Protein AF-A0A972ZC55-F1 (afdb_monomer_lite)

pLDDT: mean 85.45, std 12.73, range [36.0, 97.75]

Radius of gyration: 13.59 Å; chains: 1; bounding box: 38×30×30 Å

Secondary structure (DSSP, 8-state):
----EE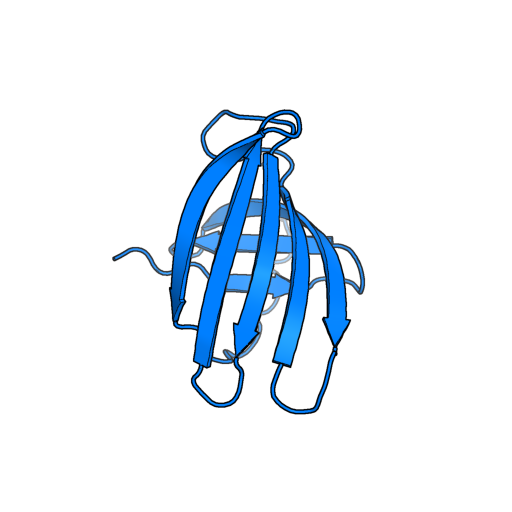EE-SSSEEEEEETTEEEEEEEEEEEE-SSSEEEEEEEES-BTTBSSEEEEEEEETTTTEEEEEEEETTEEEEEEEEE----PPPPPP---

Foldseek 3Di:
DWDKDWADPDQFWIFIDTPRDTDWIWTKHKDDPDPFKIWMWTAICDDPNAHQKIWIKMGGNVQQKMKIFIDGPNHTDDIDIDGHDDDPDDDDDPDD

Sequence (96 aa):
MSTHTVTYETETTDYVTASGNLVGQGTYEYVRLDDQIGVVTYQPEEYRGMTNVVLHAIFDFSRGTDQAVLEHEGKPFAVAVGTFRDVPTPPREASR

Structure (mmCIF, N/CA/C/O backbone):
data_AF-A0A972ZC55-F1
#
_entry.id   AF-A0A972ZC55-F1
#
loop_
_atom_site.group_PDB
_atom_site.id
_atom_site.type_symbol
_atom_site.label_atom_id
_atom_site.label_alt_id
_atom_site.label_comp_id
_atom_site.label_asym_id
_atom_site.label_entity_id
_atom_site.label_seq_id
_atom_site.pdbx_PDB_ins_code
_atom_site.Cartn_x
_atom_site.Cartn_y
_atom_site.Cartn_z
_atom_site.occupancy
_atom_site.B_iso_or_equiv
_atom_site.auth_seq_id
_atom_site.auth_comp_id
_atom_site.auth_asym_id
_atom_site.auth_atom_id
_atom_site.pdbx_PDB_model_num
ATOM 1 N N . MET A 1 1 ? -1.656 17.714 -8.186 1.00 55.06 1 MET A N 1
ATOM 2 C CA . MET A 1 1 ? -1.046 16.372 -8.089 1.00 55.06 1 MET A CA 1
ATOM 3 C C . MET A 1 1 ? 0.065 16.449 -7.062 1.00 55.06 1 MET A C 1
ATOM 5 O O . MET A 1 1 ? 0.916 17.317 -7.208 1.00 55.06 1 MET A O 1
ATOM 9 N N . SER A 1 2 ? 0.021 15.624 -6.020 1.00 68.00 2 SER A N 1
ATOM 10 C CA . SER A 1 2 ? 1.115 15.465 -5.058 1.00 68.00 2 SER A CA 1
ATOM 11 C C . SER A 1 2 ? 1.771 14.106 -5.283 1.00 68.00 2 SER A C 1
ATOM 13 O O . SER A 1 2 ? 1.077 13.098 -5.395 1.00 68.00 2 SER A O 1
ATOM 15 N N . THR A 1 3 ? 3.099 14.088 -5.383 1.00 76.50 3 THR A N 1
ATOM 16 C CA . THR A 1 3 ? 3.882 12.853 -5.497 1.00 76.50 3 THR A CA 1
ATOM 17 C C . THR A 1 3 ? 4.349 12.445 -4.111 1.00 76.50 3 THR A C 1
ATOM 19 O O . THR A 1 3 ? 4.932 13.262 -3.397 1.00 76.50 3 THR A O 1
ATOM 22 N N . HIS A 1 4 ? 4.111 11.186 -3.761 1.00 78.56 4 HIS A N 1
ATOM 23 C CA . HIS A 1 4 ? 4.614 10.568 -2.543 1.00 78.56 4 HIS A CA 1
ATOM 24 C C . HIS A 1 4 ? 5.533 9.416 -2.939 1.00 78.56 4 HIS A C 1
ATOM 26 O O . HIS A 1 4 ? 5.240 8.701 -3.898 1.00 78.56 4 HIS A O 1
ATOM 32 N N . THR A 1 5 ? 6.630 9.250 -2.210 1.00 79.94 5 THR A N 1
ATOM 33 C CA . THR A 1 5 ? 7.506 8.086 -2.332 1.00 79.94 5 THR A CA 1
ATOM 34 C C . THR A 1 5 ? 7.288 7.220 -1.107 1.00 79.94 5 THR A C 1
ATOM 36 O O . THR A 1 5 ? 7.568 7.660 0.008 1.00 79.94 5 THR A O 1
ATOM 39 N N . VAL A 1 6 ? 6.780 6.011 -1.328 1.00 80.88 6 VAL A N 1
ATOM 40 C CA . VAL A 1 6 ? 6.683 4.973 -0.300 1.00 80.88 6 VAL A CA 1
ATOM 41 C C . VAL A 1 6 ? 7.980 4.175 -0.321 1.00 80.88 6 VAL A C 1
ATOM 43 O O . VAL A 1 6 ? 8.403 3.710 -1.381 1.00 80.88 6 VAL A O 1
ATOM 46 N N . THR A 1 7 ? 8.612 4.034 0.837 1.00 80.56 7 THR 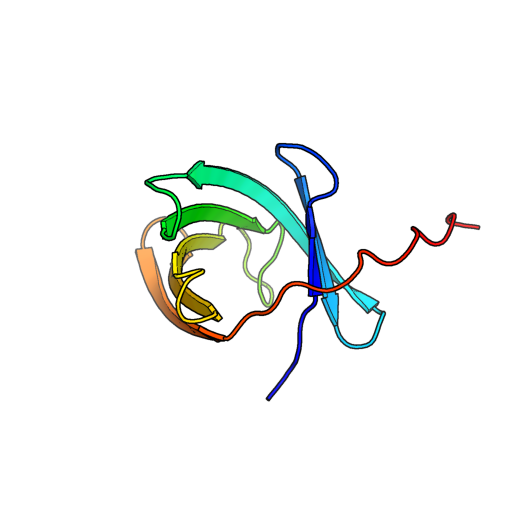A N 1
ATOM 47 C CA . THR A 1 7 ? 9.803 3.211 1.018 1.00 80.56 7 THR A CA 1
ATOM 48 C C . THR A 1 7 ? 9.484 2.077 1.976 1.00 80.56 7 THR A C 1
ATOM 50 O O . THR A 1 7 ? 9.211 2.317 3.148 1.00 80.56 7 THR A O 1
ATOM 53 N N . TYR A 1 8 ? 9.592 0.846 1.487 1.00 77.50 8 TYR A N 1
ATOM 54 C CA . TYR A 1 8 ? 9.500 -0.363 2.298 1.00 77.50 8 TYR A CA 1
ATOM 55 C C . TYR A 1 8 ? 10.838 -0.573 3.023 1.00 77.50 8 TYR A C 1
ATOM 57 O O . TYR A 1 8 ? 11.848 -0.877 2.387 1.00 77.50 8 TYR A O 1
ATOM 65 N N . GLU A 1 9 ? 10.875 -0.315 4.335 1.00 74.12 9 GLU A N 1
ATOM 66 C CA . GLU A 1 9 ? 12.100 -0.410 5.147 1.00 74.12 9 GLU A CA 1
ATOM 67 C C . GLU A 1 9 ? 12.385 -1.859 5.549 1.00 74.12 9 GLU A C 1
ATOM 69 O O . GLU A 1 9 ? 13.531 -2.312 5.517 1.00 74.12 9 GLU A O 1
ATOM 74 N N . THR A 1 10 ? 11.333 -2.589 5.907 1.00 79.75 10 THR A N 1
ATOM 75 C CA . THR A 1 10 ? 11.392 -4.013 6.243 1.00 79.75 10 THR A CA 1
ATOM 76 C C . THR A 1 10 ? 10.303 -4.773 5.489 1.00 79.75 10 THR A C 1
ATOM 78 O O . THR A 1 10 ? 9.567 -4.194 4.690 1.00 79.75 10 THR A O 1
ATOM 81 N N . GLU A 1 11 ? 10.173 -6.073 5.755 1.00 78.88 11 GLU A N 1
ATOM 82 C CA . GLU A 1 11 ? 9.074 -6.894 5.230 1.00 78.88 11 GLU A CA 1
ATOM 83 C C . GLU A 1 11 ? 7.689 -6.459 5.745 1.00 78.88 11 GLU A C 1
ATOM 85 O O . GLU A 1 11 ? 6.687 -6.861 5.162 1.00 78.88 11 GLU A O 1
ATOM 90 N N . THR A 1 12 ? 7.614 -5.653 6.815 1.00 83.06 12 THR A N 1
ATOM 91 C CA . THR A 1 12 ? 6.342 -5.277 7.462 1.00 83.06 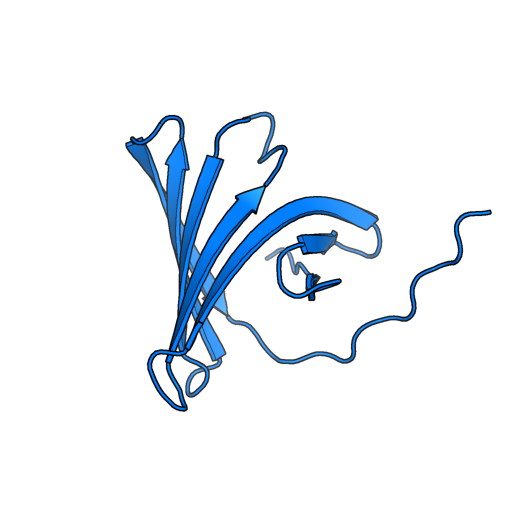12 THR A CA 1
ATOM 92 C C . THR A 1 12 ? 6.195 -3.793 7.787 1.00 83.06 12 THR A C 1
ATOM 94 O O . THR A 1 12 ? 5.115 -3.371 8.197 1.00 83.06 12 THR A O 1
ATOM 97 N N . THR A 1 13 ? 7.243 -2.983 7.624 1.00 83.69 13 THR A N 1
ATOM 98 C CA . THR A 1 13 ? 7.225 -1.543 7.932 1.00 83.69 13 THR A CA 1
ATOM 99 C C . THR A 1 13 ? 7.634 -0.699 6.738 1.00 83.69 13 THR A C 1
ATOM 101 O O . THR A 1 13 ? 8.557 -1.044 5.990 1.00 83.69 13 THR A O 1
ATOM 104 N N . ASP A 1 14 ? 6.963 0.437 6.581 1.00 83.69 14 ASP A N 1
ATOM 105 C CA . ASP A 1 14 ? 7.263 1.417 5.549 1.00 83.69 14 ASP A CA 1
ATOM 106 C C . ASP A 1 14 ? 7.307 2.845 6.108 1.00 83.69 14 ASP A C 1
ATOM 108 O O . ASP A 1 14 ? 6.969 3.129 7.263 1.00 83.69 14 ASP A O 1
ATOM 112 N N . TYR A 1 15 ? 7.753 3.758 5.254 1.00 81.56 15 TYR A N 1
ATOM 113 C CA . TYR A 1 15 ? 7.569 5.178 5.469 1.00 81.56 15 TYR A CA 1
ATOM 114 C C . TYR A 1 15 ? 7.264 5.895 4.159 1.00 81.56 15 TYR A C 1
ATOM 116 O O . TYR A 1 15 ? 7.687 5.493 3.073 1.00 81.56 15 TYR A O 1
ATOM 124 N N . VAL A 1 16 ? 6.540 7.003 4.266 1.00 78.38 16 VAL A N 1
ATOM 125 C CA . VAL A 1 16 ? 6.097 7.817 3.139 1.00 78.38 16 VAL A CA 1
ATOM 126 C C . VAL A 1 16 ? 6.752 9.181 3.222 1.00 78.38 16 VAL A C 1
ATOM 128 O O . VAL A 1 16 ? 6.632 9.894 4.220 1.00 78.38 16 VAL A O 1
ATOM 131 N N . THR A 1 17 ? 7.408 9.578 2.136 1.00 80.19 17 THR A N 1
ATOM 132 C CA . THR A 1 17 ? 7.965 10.922 1.991 1.00 80.19 17 THR A CA 1
ATOM 133 C C . THR A 1 17 ? 7.242 11.722 0.915 1.00 80.19 17 THR A C 1
ATOM 135 O O . THR A 1 17 ? 6.834 11.186 -0.116 1.00 80.19 17 THR A O 1
ATOM 138 N N . ALA A 1 18 ? 7.101 13.029 1.135 1.00 80.25 18 ALA A N 1
ATOM 139 C CA . ALA A 1 18 ? 6.629 13.986 0.140 1.00 80.25 18 ALA A CA 1
ATOM 140 C C . ALA A 1 18 ? 7.548 15.208 0.138 1.00 80.25 18 ALA A C 1
ATOM 142 O O . ALA A 1 18 ? 7.822 15.806 1.181 1.00 80.25 18 ALA A O 1
ATOM 143 N N . SER A 1 19 ? 8.058 15.572 -1.042 1.00 81.94 19 SER A N 1
ATOM 144 C CA . SER A 1 19 ? 9.041 16.657 -1.197 1.00 81.94 19 SER A CA 1
ATOM 145 C C . SER A 1 19 ? 10.260 16.514 -0.266 1.00 81.94 19 SER A C 1
ATOM 147 O O . SER A 1 19 ? 10.766 17.508 0.246 1.00 81.94 19 SER A O 1
ATOM 149 N N . GLY A 1 20 ? 10.702 15.276 -0.017 1.00 77.38 20 GLY A N 1
ATOM 150 C CA . GLY A 1 20 ? 11.833 14.960 0.865 1.00 77.38 20 GLY A CA 1
ATOM 151 C C . GLY A 1 20 ? 11.518 14.937 2.365 1.00 77.38 20 GLY A C 1
ATOM 152 O O . GLY A 1 20 ? 12.387 14.574 3.146 1.00 77.38 20 GLY A O 1
ATOM 153 N N . ASN A 1 21 ? 10.294 15.271 2.781 1.00 77.31 21 ASN A N 1
ATOM 154 C CA . ASN A 1 21 ? 9.893 15.239 4.188 1.00 77.31 21 ASN A CA 1
ATOM 155 C C . ASN A 1 21 ? 9.137 13.952 4.504 1.00 77.31 21 ASN A C 1
ATOM 157 O O . ASN A 1 21 ? 8.317 13.519 3.694 1.00 77.31 21 ASN A O 1
ATOM 161 N N . LEU A 1 22 ? 9.365 13.382 5.688 1.00 80.31 22 LEU A N 1
ATOM 162 C CA . LEU A 1 22 ? 8.536 12.306 6.226 1.00 80.31 22 LEU A CA 1
ATOM 163 C C . LEU A 1 22 ? 7.116 12.837 6.464 1.00 80.31 22 LEU A C 1
ATOM 165 O O . LEU A 1 22 ? 6.931 13.816 7.184 1.00 80.31 22 LEU A O 1
ATOM 169 N N . VAL A 1 23 ? 6.125 12.207 5.836 1.00 79.75 23 VAL A N 1
ATOM 170 C CA . VAL A 1 23 ? 4.705 12.593 5.930 1.00 79.75 23 VAL A CA 1
ATOM 171 C C . VAL A 1 23 ? 3.795 11.442 6.351 1.00 79.75 23 VAL A C 1
ATOM 173 O O . VAL A 1 23 ? 2.592 11.636 6.496 1.00 79.75 23 VAL A O 1
ATOM 176 N N . GLY A 1 24 ? 4.356 10.250 6.542 1.00 78.69 24 GLY A N 1
ATOM 177 C CA . GLY A 1 24 ? 3.642 9.095 7.060 1.00 78.69 24 GLY A CA 1
ATOM 178 C C . GLY A 1 24 ? 4.593 7.944 7.347 1.00 78.69 24 GLY A C 1
ATOM 179 O O . GLY A 1 24 ? 5.674 7.865 6.768 1.00 78.69 24 GLY A O 1
ATOM 180 N N . GLN A 1 25 ? 4.174 7.064 8.241 1.00 89.25 25 GLN A N 1
ATOM 181 C CA . GLN A 1 25 ? 4.810 5.787 8.532 1.00 89.25 25 GLN A CA 1
ATOM 182 C C . GLN A 1 25 ? 3.724 4.801 8.947 1.00 89.25 25 GLN A C 1
ATOM 184 O O . GLN A 1 25 ? 2.668 5.216 9.450 1.00 89.25 25 GLN A O 1
ATOM 189 N N . GLY A 1 26 ? 3.974 3.517 8.742 1.00 88.75 26 GLY A N 1
ATOM 190 C CA . GLY A 1 26 ? 3.016 2.502 9.128 1.00 88.75 26 GLY A CA 1
ATOM 191 C C . GLY A 1 26 ? 3.529 1.089 8.951 1.00 88.75 26 GLY A C 1
ATOM 192 O O . GLY A 1 26 ? 4.696 0.831 8.642 1.00 88.75 26 GLY A O 1
ATOM 193 N N . THR A 1 27 ? 2.611 0.162 9.177 1.00 91.38 27 THR A N 1
ATOM 194 C CA . THR A 1 27 ? 2.826 -1.251 8.895 1.00 91.38 27 THR A CA 1
ATOM 195 C C . THR A 1 27 ? 2.082 -1.643 7.639 1.00 91.38 27 THR A C 1
ATOM 197 O O . THR A 1 27 ? 1.016 -1.101 7.341 1.00 91.38 27 THR A O 1
ATOM 200 N N . TYR A 1 28 ? 2.608 -2.626 6.928 1.00 91.62 28 TYR A N 1
ATOM 201 C CA . TYR A 1 28 ? 1.955 -3.161 5.751 1.00 91.62 28 TYR A CA 1
ATOM 202 C C . TYR A 1 28 ? 2.039 -4.683 5.715 1.00 91.62 28 TYR A C 1
ATOM 204 O O . TYR A 1 28 ? 2.969 -5.295 6.238 1.00 91.62 28 TYR A O 1
ATOM 212 N N . GLU A 1 29 ? 1.061 -5.282 5.051 1.00 91.94 29 GLU A N 1
ATOM 213 C CA . GLU A 1 29 ? 1.082 -6.674 4.629 1.00 91.94 29 GLU A CA 1
ATOM 214 C C . GLU A 1 29 ? 0.959 -6.707 3.112 1.00 91.94 29 GLU A C 1
ATOM 216 O O . GLU A 1 29 ? 0.008 -6.157 2.554 1.00 91.94 29 GLU A O 1
ATOM 221 N N . TYR A 1 30 ? 1.913 -7.348 2.440 1.00 90.50 30 TYR A N 1
ATOM 222 C CA . TYR A 1 30 ? 1.923 -7.477 0.988 1.00 90.50 30 TYR A CA 1
ATOM 223 C C . TYR A 1 30 ? 1.726 -8.931 0.568 1.00 90.50 30 TYR A C 1
ATOM 225 O O . TYR A 1 30 ? 2.443 -9.831 1.005 1.00 90.50 30 TYR A O 1
ATOM 233 N N . VAL A 1 31 ? 0.778 -9.151 -0.338 1.00 92.56 31 VAL A N 1
ATOM 234 C CA . VAL A 1 31 ? 0.503 -10.450 -0.946 1.00 92.56 31 VAL A CA 1
ATOM 235 C C . VAL A 1 31 ? 0.634 -10.316 -2.452 1.00 92.56 31 VAL A C 1
ATOM 237 O O . VAL A 1 31 ? -0.134 -9.609 -3.104 1.00 92.56 31 VAL A O 1
ATOM 240 N N . ARG A 1 32 ? 1.587 -11.043 -3.031 1.00 91.81 32 ARG A N 1
ATOM 241 C CA . ARG A 1 32 ? 1.688 -11.180 -4.483 1.00 91.81 32 ARG A CA 1
ATOM 242 C C . ARG A 1 32 ? 0.656 -12.200 -4.965 1.00 91.81 32 ARG A C 1
ATOM 244 O O . ARG A 1 32 ? 0.704 -13.349 -4.531 1.00 91.81 32 ARG A O 1
ATOM 251 N N . LEU A 1 33 ? -0.260 -11.787 -5.841 1.00 92.75 33 LEU A N 1
ATOM 252 C CA . LEU A 1 33 ? -1.251 -12.691 -6.435 1.00 92.75 33 LEU A CA 1
ATOM 253 C C . LEU A 1 33 ? -0.696 -13.369 -7.689 1.00 92.75 33 LEU A C 1
ATOM 255 O O . LEU A 1 33 ? -0.878 -14.572 -7.864 1.00 92.75 33 LEU A O 1
ATOM 259 N N . ASP A 1 34 ? 0.008 -12.610 -8.529 1.00 92.94 34 ASP A N 1
A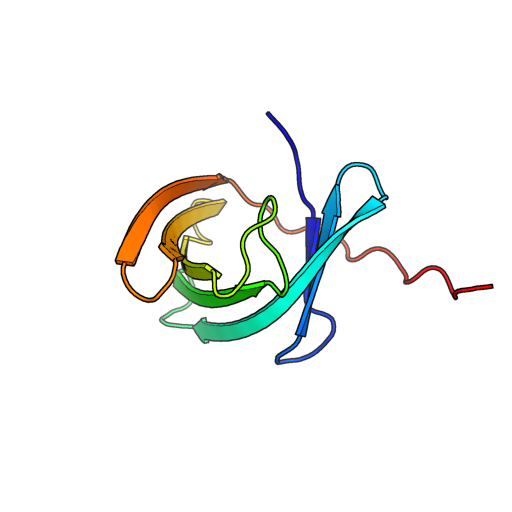TOM 260 C CA . ASP A 1 34 ? 0.721 -13.119 -9.701 1.00 92.94 34 ASP A CA 1
ATOM 261 C C . ASP A 1 34 ? 1.907 -12.207 -10.084 1.00 92.94 34 ASP A C 1
ATOM 263 O O . ASP A 1 34 ? 2.377 -11.381 -9.292 1.00 92.94 34 ASP A O 1
ATOM 267 N N . ASP A 1 35 ? 2.448 -12.377 -11.294 1.00 89.31 35 ASP A N 1
ATOM 268 C CA . ASP A 1 35 ? 3.590 -11.592 -11.756 1.00 89.31 35 ASP A CA 1
ATOM 269 C C . ASP A 1 35 ? 3.291 -10.096 -11.932 1.00 89.31 35 ASP A C 1
ATOM 271 O O . ASP A 1 35 ? 4.223 -9.293 -11.873 1.00 89.31 35 ASP A O 1
ATOM 275 N N . GLN A 1 36 ? 2.023 -9.730 -12.118 1.00 93.31 36 GLN A N 1
ATOM 276 C CA . GLN A 1 36 ? 1.541 -8.397 -12.473 1.00 93.31 36 GLN A CA 1
ATOM 277 C C . GLN A 1 36 ? 0.629 -7.771 -11.416 1.00 93.31 36 GLN A C 1
ATOM 279 O O . GLN A 1 36 ? 0.448 -6.556 -11.443 1.00 93.31 36 GLN A O 1
ATOM 284 N N . ILE A 1 37 ? 0.074 -8.559 -10.497 1.00 95.75 37 ILE A N 1
ATOM 285 C CA . ILE A 1 37 ? -0.897 -8.122 -9.501 1.00 95.75 37 ILE A CA 1
ATOM 286 C C . ILE A 1 37 ? -0.386 -8.406 -8.089 1.00 95.75 37 ILE A C 1
ATOM 288 O O . ILE A 1 37 ? -0.039 -9.537 -7.731 1.00 95.75 37 ILE A O 1
ATOM 292 N N . GLY A 1 38 ? -0.405 -7.370 -7.256 1.00 94.62 38 GLY A N 1
ATOM 293 C CA . GLY A 1 38 ? -0.156 -7.459 -5.820 1.00 94.62 38 GLY A CA 1
ATOM 294 C C . GLY A 1 38 ? -1.275 -6.797 -5.030 1.00 94.62 38 GLY A C 1
ATOM 295 O O . GLY A 1 38 ? -1.918 -5.870 -5.512 1.00 94.62 38 GLY A O 1
ATOM 296 N N . VAL A 1 39 ? -1.506 -7.263 -3.811 1.00 95.12 39 VAL A N 1
ATOM 297 C CA . VAL A 1 39 ? -2.420 -6.639 -2.853 1.00 95.12 39 VAL A CA 1
ATOM 298 C C . VAL A 1 39 ? -1.606 -6.188 -1.657 1.00 95.12 39 VAL A C 1
ATOM 300 O O . VAL A 1 39 ? -0.750 -6.929 -1.178 1.00 95.12 39 VAL A O 1
ATOM 303 N N . VAL A 1 40 ? -1.881 -4.987 -1.166 1.00 92.69 40 VAL A N 1
ATOM 304 C CA . VAL A 1 40 ? -1.325 -4.490 0.087 1.00 92.69 40 VAL A CA 1
ATOM 305 C C . VAL A 1 40 ? -2.449 -4.098 1.029 1.00 92.69 40 VAL A C 1
ATOM 307 O O . VAL A 1 40 ? -3.428 -3.471 0.626 1.00 92.69 40 VAL A O 1
ATOM 310 N N . THR A 1 41 ? -2.297 -4.460 2.294 1.00 94.50 41 THR A N 1
ATOM 311 C CA . THR A 1 41 ? -3.036 -3.834 3.386 1.00 94.50 41 THR A CA 1
ATOM 312 C C . THR A 1 41 ? -2.057 -2.950 4.127 1.00 94.50 41 THR A C 1
ATOM 314 O O . THR A 1 41 ? -1.094 -3.447 4.698 1.00 94.50 41 THR A O 1
ATOM 317 N N . TYR A 1 42 ? -2.275 -1.644 4.075 1.00 91.88 42 TYR A N 1
ATOM 318 C CA . TYR A 1 42 ? -1.431 -0.651 4.718 1.00 91.88 42 TYR A CA 1
ATOM 319 C C . TYR A 1 42 ? -2.175 0.000 5.882 1.00 91.88 42 TYR A C 1
ATOM 321 O O . TYR A 1 42 ? -3.330 0.408 5.748 1.00 91.88 42 TYR A O 1
ATOM 329 N N . GLN A 1 43 ? -1.504 0.110 7.021 1.00 93.75 43 GLN A N 1
ATOM 330 C CA . GLN A 1 43 ? -2.032 0.699 8.240 1.00 93.75 43 GLN A CA 1
ATOM 331 C C . GLN A 1 43 ? -1.097 1.826 8.702 1.00 93.75 43 GLN A C 1
ATOM 333 O O . GLN A 1 43 ? -0.134 1.571 9.431 1.00 93.75 43 GLN A O 1
ATOM 338 N N . PRO A 1 44 ? -1.346 3.074 8.262 1.00 90.31 44 PRO A N 1
ATOM 339 C CA . PRO A 1 44 ? -0.611 4.229 8.757 1.00 90.31 44 PRO A CA 1
ATOM 340 C C . PRO A 1 44 ? -0.916 4.469 10.236 1.00 90.31 44 PRO A C 1
ATOM 342 O O . PRO A 1 44 ? -2.044 4.264 10.691 1.00 90.31 44 PRO A O 1
ATOM 345 N N . GLU A 1 45 ? 0.060 4.998 10.972 1.00 90.56 45 GLU A N 1
ATOM 346 C CA . GLU A 1 45 ? -0.173 5.474 12.343 1.00 90.56 45 GLU A CA 1
ATOM 347 C C . GLU A 1 45 ? -1.188 6.628 12.373 1.00 90.56 45 GLU A C 1
ATOM 349 O O . GLU A 1 45 ? -2.100 6.658 13.202 1.00 90.56 45 GLU A O 1
ATOM 354 N N . GLU A 1 46 ? -1.054 7.556 11.422 1.00 88.94 46 GLU A N 1
ATOM 355 C CA . GLU A 1 46 ? -1.962 8.678 11.223 1.00 88.94 46 GLU A CA 1
ATOM 356 C C . GLU A 1 46 ? -2.145 8.961 9.728 1.00 88.94 46 GLU A C 1
ATOM 358 O O . GLU A 1 46 ? -1.189 9.028 8.953 1.00 88.94 46 GLU A O 1
ATOM 363 N N . TYR A 1 47 ? -3.390 9.183 9.319 1.00 86.31 47 TYR A N 1
ATOM 364 C CA . TYR A 1 47 ? -3.749 9.646 7.989 1.00 86.31 47 TYR A CA 1
ATOM 365 C C . TYR A 1 47 ? -4.619 10.899 8.098 1.00 86.31 47 TYR A C 1
ATOM 367 O O . TYR A 1 47 ? -5.799 10.829 8.438 1.00 86.31 47 TYR A O 1
ATOM 375 N N . ARG A 1 48 ? -4.043 12.066 7.781 1.00 85.56 48 ARG A N 1
ATOM 376 C CA . ARG A 1 48 ? -4.740 13.370 7.803 1.00 85.56 48 ARG A CA 1
ATOM 377 C C . ARG A 1 48 ? -5.443 13.668 9.143 1.00 85.56 48 ARG A C 1
ATOM 379 O O . ARG A 1 48 ? -6.591 14.109 9.139 1.00 85.56 48 ARG A O 1
ATOM 386 N N . GLY A 1 49 ? -4.785 13.418 10.275 1.00 88.50 49 GLY A N 1
ATOM 387 C CA . GLY A 1 49 ? -5.375 13.601 11.607 1.00 88.50 49 GLY A CA 1
ATOM 388 C C . GLY A 1 49 ? -6.263 12.450 12.086 1.00 88.50 49 GLY A C 1
ATOM 389 O O . GLY A 1 49 ? -6.780 12.517 13.198 1.00 88.50 49 GLY A O 1
ATOM 390 N N . MET A 1 50 ? -6.462 11.407 11.274 1.00 89.06 50 MET A N 1
ATOM 391 C CA . MET A 1 50 ? -7.228 10.220 11.655 1.00 89.06 50 MET A CA 1
ATOM 392 C C . MET A 1 50 ? -6.285 9.073 12.001 1.00 89.06 50 MET A C 1
ATOM 394 O O . MET A 1 50 ? -5.413 8.721 11.208 1.00 89.06 50 MET A O 1
ATOM 398 N N . THR A 1 51 ? -6.498 8.454 13.156 1.00 92.00 51 THR A N 1
ATOM 399 C CA . THR A 1 51 ? -5.894 7.165 13.511 1.00 92.00 51 THR A CA 1
ATOM 400 C C . THR A 1 51 ? -6.818 6.020 13.081 1.00 92.00 51 THR A C 1
ATOM 402 O O . THR A 1 51 ? -7.955 6.254 12.661 1.00 92.00 51 THR A O 1
ATOM 405 N N . ASN A 1 52 ? -6.343 4.772 13.164 1.00 92.56 52 ASN A N 1
ATOM 406 C CA . ASN A 1 52 ? -7.118 3.574 12.798 1.00 92.56 52 ASN A CA 1
ATOM 407 C C . ASN A 1 52 ? -7.653 3.605 11.357 1.00 92.56 52 ASN A C 1
ATOM 409 O O . ASN A 1 52 ? -8.762 3.135 11.079 1.00 92.56 52 ASN A O 1
ATOM 413 N N . VAL A 1 53 ? -6.879 4.201 10.452 1.00 94.50 53 VAL A N 1
ATOM 414 C CA . VAL A 1 53 ? -7.146 4.136 9.019 1.00 94.50 53 VAL A CA 1
ATOM 415 C C . VAL A 1 53 ? -6.462 2.897 8.461 1.00 94.50 53 VAL A C 1
ATOM 417 O O . VAL A 1 53 ? -5.318 2.616 8.805 1.00 94.50 53 VAL A O 1
ATOM 420 N N . VAL A 1 54 ? -7.162 2.166 7.600 1.00 95.12 54 VAL A N 1
ATOM 421 C CA . VAL A 1 54 ? -6.614 1.022 6.865 1.00 95.12 54 VAL A CA 1
ATOM 422 C C . VAL A 1 54 ? -6.825 1.263 5.378 1.00 95.12 54 VAL A C 1
ATOM 424 O O . VAL A 1 54 ? -7.886 1.720 4.957 1.00 95.12 54 VAL A O 1
ATOM 427 N N . LEU A 1 55 ? -5.797 1.000 4.582 1.00 94.50 55 LEU A N 1
ATOM 428 C CA . LEU A 1 55 ? -5.813 1.126 3.135 1.00 94.50 55 LEU A CA 1
ATOM 429 C C . LEU A 1 55 ? -5.641 -0.263 2.533 1.00 94.50 55 LEU A C 1
ATOM 431 O O . LEU A 1 55 ? -4.573 -0.859 2.640 1.00 94.50 55 LEU A O 1
ATOM 435 N N . HIS A 1 56 ? -6.677 -0.762 1.872 1.00 96.12 56 HIS A N 1
ATOM 436 C CA . HIS A 1 56 ? -6.603 -1.996 1.098 1.00 96.12 56 HIS A CA 1
ATOM 437 C C . HIS A 1 56 ? -6.400 -1.632 -0.361 1.00 96.12 56 HIS A C 1
ATOM 439 O O . HIS A 1 56 ? -7.317 -1.088 -0.980 1.00 96.12 56 HIS A O 1
ATOM 445 N N . ALA A 1 57 ? -5.217 -1.905 -0.904 1.00 95.19 57 ALA A N 1
ATOM 446 C CA . ALA A 1 57 ? -4.876 -1.538 -2.267 1.00 95.19 57 ALA A CA 1
ATOM 447 C C . ALA A 1 57 ? -4.509 -2.736 -3.138 1.00 95.19 57 ALA A C 1
ATOM 449 O O . ALA A 1 57 ? -3.935 -3.719 -2.675 1.00 95.19 57 ALA A O 1
ATOM 450 N N . ILE A 1 58 ? -4.836 -2.624 -4.423 1.00 96.31 58 ILE A N 1
ATOM 451 C CA . ILE A 1 58 ? -4.409 -3.536 -5.480 1.00 96.31 58 ILE A CA 1
ATOM 452 C C . ILE A 1 58 ? -3.452 -2.771 -6.389 1.00 96.31 58 ILE A C 1
ATOM 454 O O . ILE A 1 58 ? -3.803 -1.710 -6.906 1.00 96.31 58 ILE A O 1
ATOM 458 N N . PHE A 1 59 ? -2.266 -3.332 -6.599 1.00 94.56 59 PHE A N 1
ATOM 459 C CA . PHE A 1 59 ? -1.274 -2.872 -7.558 1.00 94.56 59 PHE A CA 1
ATOM 460 C C . PHE A 1 59 ? -1.391 -3.667 -8.854 1.00 94.56 59 PHE A C 1
ATOM 462 O O . PHE A 1 59 ? -1.326 -4.894 -8.834 1.00 94.56 59 PHE A O 1
ATOM 469 N N . ASP A 1 60 ? -1.504 -2.962 -9.977 1.00 95.56 60 ASP A N 1
ATOM 470 C CA . ASP A 1 60 ? -1.310 -3.496 -11.323 1.00 95.56 60 ASP A CA 1
ATOM 471 C C . ASP A 1 60 ? 0.042 -3.003 -11.853 1.00 95.56 60 ASP A C 1
ATOM 473 O O . ASP A 1 60 ? 0.175 -1.879 -12.349 1.00 95.56 60 ASP A O 1
ATOM 477 N N . PHE A 1 61 ? 1.061 -3.853 -11.724 1.00 92.25 61 PHE A N 1
ATOM 478 C CA . PHE A 1 61 ? 2.433 -3.597 -12.167 1.00 92.25 61 PHE A CA 1
ATOM 479 C C . PHE A 1 61 ? 2.557 -3.543 -13.691 1.00 92.25 61 PHE A C 1
ATOM 481 O O . PHE A 1 61 ? 3.461 -2.886 -14.201 1.00 92.25 61 PHE A O 1
ATOM 488 N N . SER A 1 62 ? 1.645 -4.180 -14.436 1.00 93.31 62 SER A N 1
ATOM 489 C CA . SER A 1 62 ? 1.653 -4.112 -15.903 1.00 93.31 62 SER A CA 1
ATOM 490 C C . SER A 1 62 ? 1.272 -2.719 -16.408 1.00 93.31 62 SER A C 1
ATOM 492 O O . SER A 1 62 ? 1.763 -2.270 -17.446 1.00 93.31 62 SER A O 1
ATOM 494 N N . ARG A 1 63 ? 0.411 -2.024 -15.655 1.00 94.25 63 ARG A N 1
ATOM 495 C CA . ARG A 1 63 ? -0.077 -0.676 -15.971 1.00 94.25 63 ARG A CA 1
ATOM 496 C C . ARG A 1 63 ? 0.593 0.423 -15.154 1.00 94.25 63 ARG A C 1
ATOM 498 O O . ARG A 1 63 ? 0.452 1.590 -15.512 1.00 94.25 63 ARG A O 1
ATOM 505 N N . GLY A 1 64 ? 1.295 0.071 -14.078 1.00 94.00 64 GLY A N 1
ATOM 506 C CA . GLY A 1 64 ? 1.824 1.033 -13.113 1.00 94.00 64 GLY A CA 1
ATOM 507 C C . GLY A 1 64 ? 0.700 1.811 -12.426 1.00 94.00 64 GLY A C 1
ATOM 508 O O . GLY A 1 64 ? 0.778 3.032 -12.304 1.00 94.00 64 GLY A O 1
ATOM 509 N N . THR A 1 65 ? -0.385 1.132 -12.049 1.00 95.25 65 THR A N 1
ATOM 510 C CA . THR A 1 65 ? -1.565 1.758 -11.429 1.00 95.25 65 THR A CA 1
ATOM 511 C C . THR A 1 65 ? -1.971 1.057 -10.153 1.00 95.25 65 THR A C 1
ATOM 513 O O . THR A 1 65 ? -1.972 -0.170 -10.106 1.00 95.25 65 THR A O 1
ATOM 516 N N . ASP A 1 66 ? -2.403 1.821 -9.161 1.00 94.25 66 ASP A N 1
ATOM 517 C CA . ASP A 1 66 ? -2.958 1.303 -7.918 1.00 94.25 66 ASP A CA 1
ATOM 518 C C . ASP A 1 66 ? -4.386 1.801 -7.691 1.00 94.25 66 ASP A C 1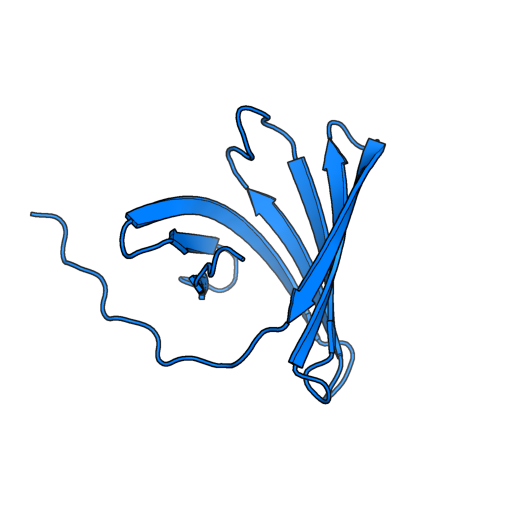
ATOM 520 O O . ASP A 1 66 ? -4.796 2.865 -8.167 1.00 94.25 66 ASP A O 1
ATOM 524 N N . GLN A 1 67 ? -5.165 1.000 -6.975 1.00 95.94 67 GLN A N 1
ATOM 525 C CA . GLN A 1 67 ? -6.486 1.380 -6.488 1.00 95.94 67 GLN A CA 1
ATOM 526 C C . GLN A 1 67 ? -6.610 0.952 -5.039 1.00 95.94 67 GLN A C 1
ATOM 528 O O . GLN A 1 67 ? -6.337 -0.206 -4.735 1.00 95.94 67 GLN A O 1
ATOM 533 N N . ALA A 1 68 ? -7.048 1.859 -4.169 1.00 95.44 68 ALA A N 1
ATOM 534 C CA . ALA A 1 68 ? -7.183 1.601 -2.744 1.00 95.44 68 ALA A CA 1
ATOM 535 C C . ALA A 1 68 ? -8.573 1.959 -2.220 1.00 95.44 68 ALA A C 1
ATOM 537 O O . ALA A 1 68 ? -9.105 3.025 -2.534 1.00 95.44 68 ALA A O 1
ATOM 538 N N . VAL A 1 69 ? -9.125 1.105 -1.363 1.00 97.19 69 VAL A N 1
ATOM 539 C CA . VAL A 1 69 ? -10.248 1.441 -0.482 1.00 97.19 69 VAL A CA 1
ATOM 540 C C . VAL A 1 69 ? -9.675 1.855 0.864 1.00 97.19 69 VAL A C 1
ATOM 542 O O . VAL A 1 69 ? -8.848 1.144 1.433 1.00 97.19 69 VAL A O 1
ATOM 545 N N . LEU A 1 70 ? -10.104 3.015 1.357 1.00 95.25 70 LEU A N 1
ATOM 546 C CA . LEU A 1 70 ? -9.706 3.530 2.657 1.00 95.25 70 LEU A CA 1
ATOM 547 C C . LEU A 1 70 ? -10.846 3.325 3.645 1.00 95.25 70 LEU A C 1
ATOM 549 O O . LEU A 1 70 ? -11.969 3.792 3.420 1.00 95.25 70 LEU A O 1
ATOM 553 N N . GLU A 1 71 ? -10.529 2.671 4.751 1.00 97.75 71 GLU A N 1
ATOM 554 C CA . GLU A 1 71 ? -11.426 2.440 5.869 1.00 97.75 71 GLU A CA 1
ATOM 555 C C . GLU A 1 71 ? -10.998 3.253 7.083 1.00 97.75 71 GLU A C 1
ATOM 557 O O . GLU A 1 71 ? -9.810 3.429 7.341 1.00 97.75 71 GLU A O 1
ATOM 562 N N . HIS A 1 72 ? -11.974 3.735 7.842 1.00 96.06 72 HIS A N 1
ATOM 563 C CA . HIS A 1 72 ? -11.770 4.324 9.158 1.00 96.06 72 HIS A CA 1
ATOM 564 C C . HIS A 1 72 ? -12.726 3.627 10.117 1.00 96.06 72 HIS A C 1
ATOM 566 O O . HIS A 1 72 ? -13.931 3.574 9.861 1.00 96.06 72 HIS A O 1
ATOM 572 N N . GLU A 1 73 ? -12.176 3.024 11.172 1.00 94.19 73 GLU A N 1
ATOM 573 C CA . GLU A 1 73 ? -12.942 2.204 12.124 1.00 94.19 73 GLU A CA 1
ATOM 574 C C . GLU A 1 73 ? -13.761 1.086 11.438 1.00 94.19 73 GLU A C 1
ATOM 576 O O . GLU A 1 73 ? -14.919 0.828 11.778 1.00 94.19 73 GLU A O 1
ATOM 581 N N . GLY A 1 74 ? -13.165 0.436 10.429 1.00 93.56 74 GLY A N 1
ATOM 582 C CA . GLY A 1 74 ? -13.778 -0.671 9.682 1.00 93.56 74 GLY A CA 1
ATOM 583 C C . GLY A 1 74 ? -14.909 -0.257 8.736 1.00 93.56 74 GLY A C 1
ATOM 584 O O . GLY A 1 74 ? -15.721 -1.093 8.335 1.00 93.56 74 GLY A O 1
ATOM 585 N N . LYS A 1 75 ? -15.027 1.039 8.420 1.00 97.06 75 LYS A N 1
ATOM 586 C CA . LYS A 1 75 ? -16.011 1.554 7.462 1.00 97.06 75 LYS A CA 1
ATOM 587 C C . LYS A 1 75 ? -15.317 2.234 6.289 1.00 97.06 75 LYS A C 1
ATOM 589 O O . LYS A 1 75 ? -14.531 3.156 6.522 1.00 97.06 75 LYS A O 1
ATOM 594 N N . PRO A 1 76 ? -15.639 1.860 5.038 1.00 96.62 76 PRO A N 1
ATOM 595 C CA . PRO A 1 76 ? -15.084 2.530 3.875 1.00 96.62 76 PRO A CA 1
ATOM 596 C C . PRO A 1 76 ? -15.566 3.982 3.830 1.00 96.62 76 PRO A C 1
ATOM 598 O O . PRO A 1 76 ? -16.762 4.253 3.959 1.00 96.62 76 PRO A O 1
ATOM 601 N N . PHE A 1 77 ? -14.639 4.915 3.629 1.00 95.44 77 PHE A N 1
ATOM 602 C CA . PHE A 1 77 ? -14.952 6.346 3.540 1.00 95.44 77 PHE A CA 1
ATOM 603 C C . PHE A 1 77 ? -14.374 7.023 2.294 1.00 95.44 77 PHE A C 1
ATOM 605 O O . PHE A 1 77 ? -14.830 8.106 1.925 1.00 95.44 77 PHE A O 1
ATOM 612 N N . ALA A 1 78 ? -13.389 6.412 1.632 1.00 94.56 78 ALA A N 1
ATOM 613 C CA . ALA A 1 78 ? -12.798 6.951 0.414 1.00 94.56 78 ALA A CA 1
ATOM 614 C C . ALA A 1 78 ? -12.249 5.849 -0.499 1.00 94.56 78 ALA A C 1
ATOM 616 O O . ALA A 1 78 ? -11.964 4.733 -0.067 1.00 94.56 78 ALA A O 1
ATOM 617 N N . VAL A 1 79 ? -12.071 6.208 -1.770 1.00 94.06 79 VAL A N 1
ATOM 618 C CA . VAL A 1 79 ? -11.340 5.417 -2.761 1.00 94.06 79 VAL A CA 1
ATOM 619 C C . VAL A 1 79 ? -10.232 6.290 -3.332 1.00 94.06 79 VAL A C 1
ATOM 621 O O . VAL A 1 79 ? -10.475 7.444 -3.693 1.00 94.06 79 VAL A O 1
ATOM 624 N N . ALA A 1 80 ? -9.025 5.742 -3.410 1.00 90.38 80 ALA A N 1
ATOM 625 C CA . ALA A 1 80 ? -7.896 6.356 -4.089 1.00 90.38 80 ALA A CA 1
ATOM 626 C C . ALA A 1 80 ? -7.581 5.580 -5.368 1.00 90.38 80 ALA A C 1
ATOM 628 O O . ALA A 1 80 ? -7.645 4.354 -5.399 1.00 90.38 80 ALA A O 1
ATOM 629 N N . VAL A 1 81 ? -7.247 6.314 -6.424 1.00 93.19 81 VAL A N 1
ATOM 630 C CA . VAL A 1 81 ? -6.744 5.754 -7.677 1.00 93.19 81 VAL A CA 1
ATOM 631 C C . VAL A 1 81 ? -5.454 6.480 -7.991 1.00 93.19 81 VAL A C 1
ATOM 633 O O . VAL A 1 81 ? -5.430 7.715 -8.034 1.00 93.19 81 VAL A O 1
ATOM 636 N N . GLY A 1 82 ? -4.394 5.710 -8.174 1.00 89.69 82 GLY A N 1
ATOM 637 C CA . GLY A 1 82 ? -3.050 6.214 -8.343 1.00 89.69 82 GLY A CA 1
ATOM 638 C C . GLY A 1 82 ? -2.344 5.604 -9.542 1.00 89.69 82 GLY A C 1
ATOM 639 O O . GLY A 1 82 ? -2.774 4.630 -10.165 1.00 89.69 82 GLY A O 1
ATOM 640 N N . THR A 1 83 ? -1.243 6.253 -9.886 1.00 92.12 83 THR A N 1
ATOM 641 C CA . THR A 1 83 ? -0.230 5.717 -10.785 1.00 92.12 83 THR A CA 1
ATOM 642 C C . THR A 1 83 ? 1.065 5.648 -10.006 1.00 92.12 83 THR A C 1
ATOM 644 O O . THR A 1 83 ? 1.415 6.618 -9.325 1.00 92.12 83 THR A O 1
ATOM 647 N N . PHE A 1 84 ? 1.810 4.569 -10.171 1.00 89.62 84 PHE A N 1
ATOM 648 C CA . PHE A 1 84 ? 3.102 4.384 -9.543 1.00 89.62 84 PHE A CA 1
ATOM 649 C C . PHE A 1 84 ? 4.157 4.017 -10.581 1.00 89.62 84 PHE A C 1
ATOM 651 O O . PHE A 1 84 ? 3.877 3.668 -11.727 1.00 89.62 84 PHE A O 1
ATOM 658 N N . ARG A 1 85 ? 5.409 4.135 -10.161 1.00 86.75 85 ARG A N 1
ATOM 659 C CA . ARG A 1 85 ? 6.568 3.642 -10.891 1.00 86.75 85 ARG A CA 1
ATOM 660 C C . ARG A 1 85 ? 7.624 3.260 -9.879 1.00 86.75 85 ARG A C 1
ATOM 662 O O . ARG A 1 85 ? 7.718 3.901 -8.830 1.00 86.75 85 ARG A O 1
ATOM 669 N N . ASP A 1 86 ? 8.465 2.311 -10.242 1.00 81.62 86 ASP A N 1
ATOM 670 C CA . ASP A 1 86 ? 9.637 2.016 -9.439 1.00 81.62 86 ASP A CA 1
ATOM 671 C C . ASP A 1 86 ? 10.607 3.198 -9.485 1.00 81.62 86 ASP A C 1
ATOM 673 O O . ASP A 1 86 ? 10.866 3.805 -10.535 1.00 81.62 86 ASP A O 1
ATOM 677 N N . VAL A 1 87 ? 11.133 3.548 -8.317 1.00 79.56 87 VAL A N 1
ATOM 678 C CA . VAL A 1 87 ? 12.164 4.570 -8.161 1.00 79.56 87 VAL A CA 1
ATOM 679 C C . VAL A 1 87 ? 13.296 4.014 -7.305 1.00 79.56 87 VAL A C 1
ATOM 681 O O . VAL A 1 87 ? 13.038 3.205 -6.414 1.00 79.56 87 VAL A O 1
ATOM 684 N N . PRO A 1 88 ? 14.553 4.432 -7.540 1.00 77.19 88 PRO A N 1
ATOM 685 C CA . PRO A 1 88 ? 15.647 4.075 -6.650 1.00 77.19 88 PRO A CA 1
ATOM 686 C C . PRO A 1 88 ? 15.347 4.531 -5.220 1.00 77.19 88 PRO A C 1
ATOM 688 O O . PRO A 1 88 ? 14.998 5.694 -5.003 1.00 77.19 88 PRO A O 1
ATOM 691 N N . THR A 1 89 ? 15.508 3.630 -4.253 1.00 65.44 89 THR A N 1
ATOM 692 C CA . THR A 1 89 ? 15.356 3.956 -2.835 1.00 65.44 89 THR A CA 1
ATOM 693 C C . THR A 1 89 ? 16.433 4.966 -2.425 1.00 65.44 89 THR A C 1
ATOM 695 O O . THR A 1 89 ? 17.623 4.678 -2.592 1.00 65.44 89 THR A O 1
ATOM 698 N N . PRO A 1 90 ? 16.067 6.153 -1.910 1.00 62.41 90 PRO A N 1
ATOM 699 C CA . PRO A 1 90 ? 17.055 7.098 -1.416 1.00 62.41 90 PRO A CA 1
ATOM 700 C C . PRO A 1 90 ? 17.763 6.525 -0.174 1.00 62.41 90 PRO A C 1
ATOM 702 O O . PRO A 1 90 ? 17.126 5.854 0.642 1.00 62.41 90 PRO A O 1
ATOM 705 N N . PRO A 1 91 ? 19.073 6.770 -0.001 1.00 58.19 91 PRO A N 1
ATOM 706 C CA . PRO A 1 91 ? 19.776 6.385 1.216 1.00 58.19 91 PRO A CA 1
ATOM 707 C C . PRO A 1 91 ? 19.175 7.115 2.424 1.00 58.19 91 PRO A C 1
ATOM 709 O O . PRO A 1 91 ? 18.870 8.305 2.348 1.00 58.19 91 PRO A O 1
ATOM 712 N N . ARG A 1 92 ? 19.019 6.406 3.547 1.00 56.31 92 ARG A N 1
ATOM 713 C CA . ARG A 1 92 ? 18.548 6.989 4.810 1.00 56.31 92 ARG A CA 1
ATOM 714 C C . ARG A 1 92 ? 19.518 8.094 5.236 1.00 56.31 92 ARG A C 1
ATOM 716 O O . ARG A 1 92 ? 20.702 7.814 5.432 1.00 56.31 92 ARG A O 1
ATOM 723 N N . GLU A 1 93 ? 19.043 9.330 5.396 1.00 57.50 93 GLU A N 1
ATOM 724 C CA . GLU A 1 93 ? 19.822 10.327 6.132 1.00 57.50 93 GLU A CA 1
ATOM 725 C C . GLU A 1 93 ? 20.046 9.769 7.539 1.00 57.50 93 GLU A C 1
ATOM 727 O O . GLU A 1 93 ? 19.094 9.468 8.262 1.00 57.50 93 GLU A O 1
ATOM 732 N N . ALA A 1 94 ? 21.310 9.551 7.907 1.00 42.47 94 ALA A N 1
ATOM 733 C CA . ALA A 1 94 ? 21.654 9.210 9.274 1.00 42.47 94 ALA A CA 1
ATOM 734 C C . ALA A 1 94 ? 21.205 10.384 10.146 1.00 42.47 94 ALA A C 1
ATOM 736 O O . ALA A 1 94 ? 21.762 11.478 10.035 1.00 42.47 94 ALA A O 1
ATOM 737 N N . SER A 1 95 ? 20.166 10.168 10.953 1.00 42.09 95 SER A N 1
ATOM 738 C CA . SER A 1 95 ? 19.706 11.120 11.958 1.00 42.09 95 SER A CA 1
ATOM 739 C C . SER A 1 95 ? 20.924 11.627 12.737 1.00 42.09 95 SER A C 1
ATOM 741 O O . SER A 1 95 ? 21.639 10.827 13.342 1.00 42.09 95 SER A O 1
ATOM 743 N N . ARG A 1 96 ? 21.208 12.929 12.632 1.00 36.00 96 ARG A N 1
ATOM 744 C CA . ARG A 1 96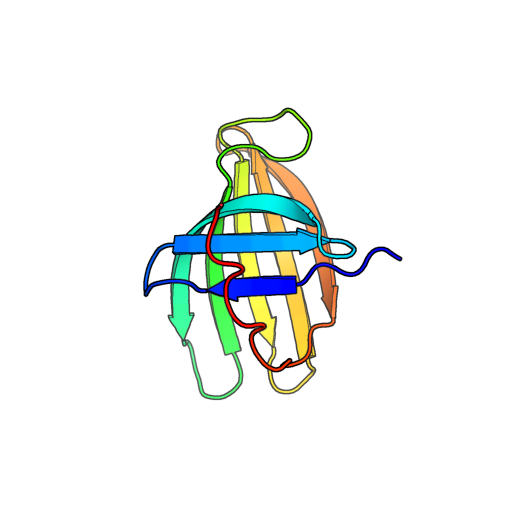 ? 22.187 13.614 13.483 1.00 36.00 96 ARG A CA 1
ATOM 745 C C . ARG A 1 96 ? 21.614 13.844 14.870 1.00 36.00 96 ARG A C 1
ATOM 747 O O . ARG A 1 96 ? 20.392 14.095 14.950 1.00 36.00 96 ARG A O 1
#